Protein AF-A0A8J6N2G5-F1 (afdb_monomer)

Sequence (175 aa):
MKLPKVIIIAQNQPLDNDAHFRRKLADAEDRAERQSARFPDLDLLAIQKQVHRNIRDSLLFLDGRYMDLLDLMNFIKGGRQFPEITPDNVAEHYSLANTVTLNGIYLYQYLLEHGYDPIIVQNYATGNLPDLLGEEPLAVCISSNFIFMNDIREMAGQIKQHAPHVPVIAGGMLV

Secondary structure (DSSP, 8-state):
-PPPEEEEEEE---S-HHHHHHHHHHHHHHHHHHHHTT-TTS-HHHHHHHHHHHHHHHS-EETTEE--HHHHHHHHHTTS------TTTGGGS--GGG---HHHHHHHHHHHHTT-EEEEEEEGGG--HHHHHHT--SEEEEE-TT--HHHHHHHHHHHHHH-TTS-EEEES---

Organism: NCBI:txid2841693

Structure (mmCIF, N/CA/C/O backbone):
data_AF-A0A8J6N2G5-F1
#
_entry.id   AF-A0A8J6N2G5-F1
#
loop_
_atom_site.group_PDB
_atom_site.id
_atom_site.type_symbol
_atom_site.label_atom_id
_atom_site.label_alt_id
_atom_site.label_comp_id
_atom_site.label_asym_id
_atom_site.label_entity_id
_atom_site.label_seq_id
_atom_site.pdbx_PDB_ins_code
_atom_site.Cartn_x
_atom_site.Cartn_y
_atom_site.Cartn_z
_atom_site.occupancy
_atom_site.B_iso_or_equiv
_atom_site.auth_seq_id
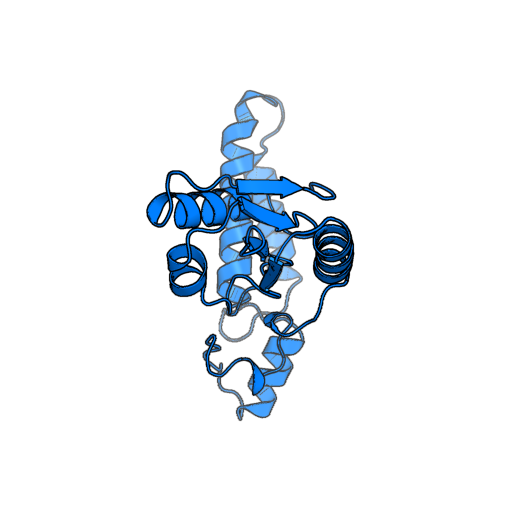_atom_site.auth_comp_id
_atom_site.auth_asym_id
_atom_site.auth_atom_id
_atom_site.pdbx_PDB_model_num
ATOM 1 N N . MET A 1 1 ? -18.624 0.988 29.772 1.00 64.88 1 MET A N 1
ATOM 2 C CA . MET A 1 1 ? -17.485 1.776 29.249 1.00 64.88 1 MET A CA 1
ATOM 3 C C . MET A 1 1 ? -17.325 1.442 27.776 1.00 64.88 1 MET A C 1
ATOM 5 O O . MET A 1 1 ? -17.500 0.278 27.441 1.00 64.88 1 MET A O 1
ATOM 9 N N . LYS A 1 2 ? -17.056 2.428 26.911 1.00 83.94 2 LYS A N 1
ATOM 10 C CA . LYS A 1 2 ? -16.724 2.174 25.499 1.00 83.94 2 LYS A CA 1
ATOM 11 C C . LYS A 1 2 ? -15.300 1.611 25.455 1.00 83.94 2 LYS A C 1
ATOM 13 O O . LYS A 1 2 ? -14.429 2.160 26.129 1.00 83.94 2 LYS A O 1
ATOM 18 N N . LEU A 1 3 ? -15.091 0.498 24.755 1.00 91.69 3 LEU A N 1
ATOM 19 C CA . LEU A 1 3 ? -13.753 -0.074 24.599 1.00 91.69 3 LEU A CA 1
ATOM 20 C C . LEU A 1 3 ? -12.901 0.859 23.713 1.00 91.69 3 LEU A C 1
ATOM 22 O O . LEU A 1 3 ? -13.454 1.520 22.828 1.00 91.69 3 LEU A O 1
ATOM 26 N N . PRO A 1 4 ? -11.583 0.966 23.954 1.00 95.50 4 PRO A N 1
ATOM 27 C CA . PRO A 1 4 ? -10.714 1.814 23.153 1.00 95.50 4 PRO A CA 1
ATOM 28 C C . PRO A 1 4 ? -10.591 1.270 21.730 1.00 95.50 4 PRO A C 1
ATOM 30 O O . PRO A 1 4 ? -10.215 0.114 21.523 1.00 95.50 4 PRO A O 1
ATOM 33 N N . LYS A 1 5 ? -10.894 2.124 20.753 1.00 97.31 5 LYS A N 1
ATOM 34 C CA . LYS A 1 5 ? -10.892 1.769 19.336 1.00 97.31 5 LYS A CA 1
ATOM 35 C C . LYS A 1 5 ? -9.476 1.714 18.774 1.00 97.31 5 LYS A C 1
ATOM 37 O O . LYS A 1 5 ? -8.683 2.613 19.040 1.00 97.31 5 LYS A O 1
ATOM 42 N N . VAL A 1 6 ? -9.164 0.700 17.973 1.00 97.44 6 VAL A N 1
ATOM 43 C CA . VAL A 1 6 ? -7.861 0.574 17.297 1.00 97.44 6 VAL A CA 1
ATOM 44 C C . VAL A 1 6 ? -8.087 0.286 15.821 1.00 97.44 6 VAL A C 1
ATOM 46 O O . VAL A 1 6 ? -8.728 -0.701 15.475 1.00 97.44 6 VAL A O 1
ATOM 49 N N . ILE A 1 7 ? -7.556 1.126 14.935 1.00 97.31 7 ILE A N 1
ATOM 50 C CA . ILE A 1 7 ? -7.647 0.889 13.489 1.00 97.31 7 ILE A CA 1
ATOM 51 C C . ILE A 1 7 ? -6.463 0.029 13.064 1.00 97.31 7 ILE A C 1
ATOM 53 O O . ILE A 1 7 ? -5.327 0.321 13.419 1.00 97.31 7 ILE A O 1
ATOM 57 N N . ILE A 1 8 ? -6.712 -1.005 12.271 1.00 95.62 8 ILE A N 1
ATOM 58 C CA . ILE A 1 8 ? -5.693 -1.874 11.689 1.00 95.62 8 ILE A CA 1
ATOM 59 C C . ILE A 1 8 ? -5.750 -1.714 10.172 1.00 95.62 8 ILE A C 1
ATOM 61 O O . ILE A 1 8 ? -6.743 -2.083 9.558 1.00 95.62 8 ILE A O 1
ATOM 65 N N . ILE A 1 9 ? -4.685 -1.205 9.560 1.00 94.62 9 ILE A N 1
ATOM 66 C CA . ILE A 1 9 ? -4.493 -1.200 8.108 1.00 94.62 9 ILE A CA 1
ATOM 67 C C . ILE A 1 9 ? -3.717 -2.465 7.745 1.00 94.62 9 ILE A C 1
ATOM 69 O O . ILE A 1 9 ? -2.555 -2.621 8.133 1.00 94.62 9 ILE A O 1
ATOM 73 N N . ALA A 1 10 ? -4.368 -3.387 7.040 1.00 92.50 10 ALA A N 1
ATOM 74 C CA . ALA A 1 10 ? -3.826 -4.724 6.814 1.00 92.50 10 ALA A CA 1
ATOM 75 C C . ALA A 1 10 ? -2.926 -4.825 5.568 1.00 92.50 10 ALA A C 1
ATOM 77 O O . ALA A 1 10 ? -1.974 -5.609 5.578 1.00 92.50 10 ALA A O 1
ATOM 78 N N . GLN A 1 11 ? -3.196 -4.028 4.529 1.00 91.19 11 GLN A N 1
ATOM 79 C CA . GLN A 1 11 ? -2.379 -3.909 3.315 1.00 91.19 11 GLN A CA 1
ATOM 80 C C . GLN A 1 11 ? -2.605 -2.566 2.592 1.00 91.19 11 GLN A C 1
ATOM 82 O O . GLN A 1 11 ? -3.480 -1.778 2.958 1.00 91.19 11 GLN A O 1
ATOM 87 N N . ASN A 1 12 ? -1.797 -2.318 1.555 1.00 90.88 12 ASN A N 1
ATOM 88 C CA . ASN A 1 12 ? -1.903 -1.171 0.650 1.00 90.88 12 ASN A CA 1
ATOM 89 C C . ASN A 1 12 ? -1.642 -1.599 -0.810 1.00 90.88 12 ASN A C 1
ATOM 91 O O . ASN A 1 12 ? -0.582 -1.331 -1.376 1.00 90.88 12 ASN A O 1
ATOM 95 N N . GLN A 1 13 ? -2.587 -2.331 -1.399 1.00 91.88 13 GLN A N 1
ATOM 96 C CA . GLN A 1 13 ? -2.590 -2.650 -2.825 1.00 91.88 13 GLN A CA 1
ATOM 97 C C . GLN A 1 13 ? -3.131 -1.460 -3.629 1.00 91.88 13 GLN A C 1
ATOM 99 O O . GLN A 1 13 ? -4.147 -0.873 -3.233 1.00 91.88 13 GLN A O 1
ATOM 104 N N . PRO A 1 14 ? -2.487 -1.109 -4.754 1.00 92.19 14 PRO A N 1
ATOM 105 C CA . PRO A 1 14 ? -2.904 0.018 -5.575 1.00 92.19 14 PRO A CA 1
ATOM 106 C C . PRO A 1 14 ? -4.206 -0.284 -6.327 1.00 92.19 14 PRO A C 1
ATOM 108 O O . PRO A 1 14 ? -4.541 -1.436 -6.598 1.00 92.19 14 PRO A O 1
ATOM 111 N N . LEU A 1 15 ? -4.911 0.778 -6.715 1.00 94.25 15 LEU A N 1
ATOM 112 C CA . LEU A 1 15 ? -6.009 0.704 -7.686 1.00 94.25 15 LEU A CA 1
ATOM 113 C C . LEU A 1 15 ? -5.523 0.950 -9.124 1.00 94.25 15 LEU A C 1
ATOM 115 O O . LEU A 1 15 ? -6.171 0.524 -10.072 1.00 94.25 15 LEU A O 1
ATOM 119 N N . ASP A 1 16 ? -4.354 1.582 -9.279 1.00 94.81 16 ASP A N 1
ATOM 120 C CA . ASP A 1 16 ? -3.660 1.745 -10.557 1.00 94.81 16 ASP A CA 1
ATOM 121 C C . ASP A 1 16 ? -2.250 1.145 -10.483 1.00 94.81 16 ASP A C 1
ATOM 123 O O . ASP A 1 16 ? -1.313 1.730 -9.924 1.00 94.81 16 ASP A O 1
ATOM 127 N N . ASN A 1 17 ? -2.111 -0.050 -11.053 1.00 93.62 17 ASN A N 1
ATOM 128 C CA . ASN A 1 17 ? -0.867 -0.806 -11.072 1.00 93.62 17 ASN A CA 1
ATOM 129 C C . ASN A 1 17 ? 0.243 -0.134 -11.893 1.00 93.62 17 ASN A C 1
ATOM 131 O O . ASN A 1 17 ? 1.407 -0.207 -11.495 1.00 93.62 17 ASN A O 1
ATOM 135 N N . ASP A 1 18 ? -0.077 0.540 -13.005 1.00 95.00 18 ASP A N 1
ATOM 136 C CA . ASP A 1 18 ? 0.929 1.226 -13.833 1.00 95.00 18 ASP A CA 1
ATOM 137 C C . ASP A 1 18 ? 1.500 2.436 -13.093 1.00 95.00 18 ASP A C 1
ATOM 139 O O . ASP A 1 18 ? 2.723 2.588 -12.996 1.00 95.00 18 ASP A O 1
ATOM 143 N N . ALA A 1 19 ? 0.628 3.251 -12.494 1.00 94.12 19 ALA A N 1
ATOM 144 C CA . ALA A 1 19 ? 1.054 4.386 -11.685 1.00 94.12 19 ALA A CA 1
ATOM 145 C C . ALA A 1 19 ? 1.912 3.932 -10.491 1.00 94.12 19 ALA A C 1
ATOM 147 O O . ALA A 1 19 ? 2.971 4.514 -10.226 1.00 94.12 19 ALA A O 1
ATOM 148 N N . HIS A 1 20 ? 1.499 2.861 -9.804 1.00 92.31 20 HIS A N 1
ATOM 149 C CA . HIS A 1 20 ? 2.262 2.282 -8.694 1.00 92.31 20 HIS A CA 1
ATOM 150 C C . HIS A 1 20 ? 3.625 1.753 -9.136 1.00 92.31 20 HIS A C 1
ATOM 152 O O . HIS A 1 20 ? 4.646 2.031 -8.505 1.00 92.31 20 HIS A O 1
ATOM 158 N N . PHE A 1 21 ? 3.668 1.026 -10.253 1.00 93.31 21 PHE A N 1
ATOM 159 C CA . PHE A 1 21 ? 4.904 0.511 -10.829 1.00 93.31 21 PHE A CA 1
ATOM 160 C C . PHE A 1 21 ? 5.884 1.643 -11.162 1.00 93.31 21 PHE A C 1
ATOM 162 O O . PHE A 1 21 ? 7.046 1.595 -10.754 1.00 93.31 21 PHE A O 1
ATOM 169 N N . ARG A 1 22 ? 5.422 2.703 -11.838 1.00 93.81 22 ARG A N 1
ATOM 170 C CA . ARG A 1 22 ? 6.263 3.867 -12.171 1.00 93.81 22 ARG A CA 1
ATOM 171 C C . ARG A 1 22 ? 6.805 4.560 -10.930 1.00 93.81 22 ARG A C 1
ATOM 173 O O . ARG A 1 22 ? 7.988 4.896 -10.909 1.00 93.81 22 ARG A O 1
ATOM 180 N N . ARG A 1 23 ? 5.967 4.735 -9.903 1.00 91.75 23 ARG A N 1
ATOM 181 C CA . ARG A 1 23 ? 6.379 5.311 -8.618 1.00 91.75 23 ARG A CA 1
ATOM 182 C C . ARG A 1 23 ? 7.478 4.475 -7.968 1.00 91.75 23 ARG A C 1
ATOM 184 O O . ARG A 1 23 ? 8.496 5.027 -7.575 1.00 91.75 23 ARG A O 1
ATOM 191 N N . LYS A 1 24 ? 7.335 3.145 -7.939 1.00 90.06 24 LYS A N 1
ATOM 192 C CA . LYS A 1 24 ? 8.363 2.243 -7.389 1.00 90.06 24 LYS A CA 1
ATOM 193 C C . LYS A 1 24 ? 9.704 2.345 -8.104 1.00 90.06 24 LYS A C 1
ATOM 195 O O . LYS A 1 24 ? 10.738 2.298 -7.442 1.00 90.06 24 LYS A O 1
ATOM 200 N N . LEU A 1 25 ? 9.699 2.479 -9.432 1.00 92.50 25 LEU A N 1
ATOM 201 C CA . LEU A 1 25 ? 10.938 2.719 -10.170 1.00 92.50 25 LEU A CA 1
ATOM 202 C C . LEU A 1 25 ? 11.550 4.066 -9.752 1.00 92.50 25 LEU A C 1
ATOM 204 O O . LEU A 1 25 ? 12.712 4.105 -9.363 1.00 92.50 25 LEU A O 1
ATOM 208 N N . ALA A 1 26 ? 10.775 5.153 -9.742 1.00 91.94 26 ALA A N 1
ATOM 209 C CA . ALA A 1 26 ? 11.280 6.466 -9.325 1.00 91.94 26 ALA A CA 1
ATOM 210 C C . ALA A 1 26 ? 11.881 6.438 -7.902 1.00 91.94 26 ALA A C 1
ATOM 212 O O . ALA A 1 26 ? 13.025 6.838 -7.703 1.00 91.94 26 ALA A O 1
ATOM 213 N N . ASP A 1 27 ? 11.174 5.840 -6.942 1.00 90.12 27 ASP A N 1
ATOM 214 C CA . ASP A 1 27 ? 11.626 5.688 -5.556 1.00 90.12 27 ASP A CA 1
ATOM 215 C C . ASP A 1 27 ? 12.948 4.912 -5.425 1.00 90.12 27 ASP A C 1
ATOM 217 O O . ASP A 1 27 ? 13.753 5.176 -4.520 1.00 90.12 27 ASP A O 1
ATOM 221 N N . ALA A 1 28 ? 13.166 3.916 -6.288 1.00 90.88 28 ALA A N 1
ATOM 222 C CA . ALA A 1 28 ? 14.399 3.141 -6.315 1.00 90.88 28 ALA A CA 1
ATOM 223 C C . ALA A 1 28 ? 15.571 3.958 -6.884 1.00 90.88 28 ALA A C 1
ATOM 225 O O . ALA A 1 28 ? 16.676 3.878 -6.344 1.00 90.88 28 ALA A O 1
ATOM 226 N N . GLU A 1 29 ? 15.331 4.780 -7.909 1.00 92.44 29 GLU A N 1
ATOM 227 C CA . GLU A 1 29 ? 16.314 5.739 -8.438 1.00 92.44 29 GLU A CA 1
ATOM 228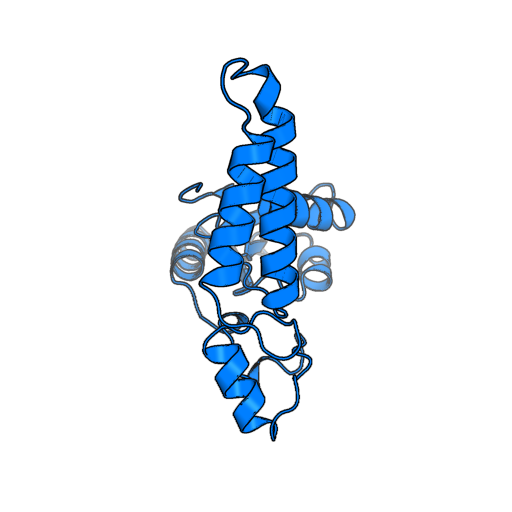 C C . GLU A 1 29 ? 16.706 6.782 -7.377 1.00 92.44 29 GLU A C 1
ATOM 230 O O . GLU A 1 29 ? 17.894 6.928 -7.080 1.00 92.44 29 GLU A O 1
ATOM 235 N N . ASP A 1 30 ? 15.732 7.399 -6.704 1.00 91.44 30 ASP A N 1
ATOM 236 C CA . ASP A 1 30 ? 15.969 8.367 -5.621 1.00 91.44 30 ASP A CA 1
ATOM 237 C C . ASP A 1 30 ? 16.739 7.749 -4.444 1.00 91.44 30 ASP A C 1
ATOM 239 O O . ASP A 1 30 ? 17.510 8.402 -3.729 1.00 91.44 30 ASP A O 1
ATOM 243 N N . ARG A 1 31 ? 16.506 6.461 -4.168 1.00 89.69 31 ARG A N 1
ATOM 244 C CA . ARG A 1 31 ? 17.257 5.724 -3.146 1.00 89.69 31 ARG A CA 1
ATOM 245 C C . ARG A 1 31 ? 18.695 5.474 -3.589 1.00 89.69 31 ARG A C 1
ATOM 247 O O . ARG A 1 31 ? 19.595 5.659 -2.769 1.00 89.69 31 ARG A O 1
ATOM 254 N N . ALA A 1 32 ? 18.907 5.070 -4.840 1.00 92.56 32 ALA A N 1
ATOM 255 C CA . ALA A 1 32 ? 20.237 4.846 -5.394 1.00 92.56 32 ALA A CA 1
ATOM 256 C C . ALA A 1 32 ? 21.073 6.135 -5.357 1.00 92.56 32 ALA A C 1
ATOM 258 O O . ALA A 1 32 ? 22.213 6.111 -4.891 1.00 92.56 32 ALA A O 1
ATOM 259 N N . GLU A 1 33 ? 20.488 7.276 -5.730 1.00 93.19 33 GLU A N 1
ATOM 260 C CA . GLU A 1 33 ? 21.155 8.581 -5.663 1.00 93.19 33 GLU A CA 1
ATOM 261 C C . GLU A 1 33 ? 21.557 8.937 -4.223 1.00 93.19 33 GLU A C 1
ATOM 263 O O . GLU A 1 33 ? 22.733 9.176 -3.942 1.00 93.19 33 GLU A O 1
ATOM 268 N N . ARG A 1 34 ? 20.620 8.855 -3.265 1.00 91.44 34 ARG A N 1
ATOM 269 C CA . ARG A 1 34 ? 20.902 9.136 -1.842 1.00 91.44 34 ARG A CA 1
ATOM 270 C C . ARG A 1 34 ? 21.983 8.237 -1.241 1.00 91.44 34 ARG A C 1
ATOM 272 O O . ARG A 1 34 ? 22.670 8.649 -0.307 1.00 91.44 34 ARG A O 1
ATOM 279 N N . GLN A 1 35 ? 22.107 7.002 -1.721 1.00 92.81 35 GLN A N 1
ATOM 280 C CA . GLN A 1 35 ? 23.082 6.037 -1.212 1.00 92.81 35 GLN A CA 1
ATOM 281 C C . GLN A 1 35 ? 24.414 6.059 -1.963 1.00 92.81 35 GLN A C 1
ATOM 283 O O .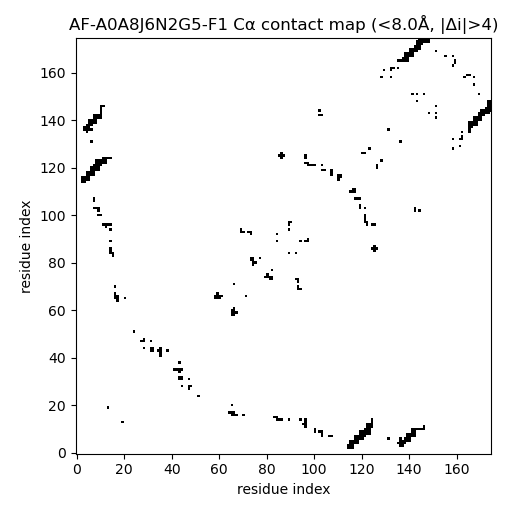 GLN A 1 35 ? 25.380 5.505 -1.444 1.00 92.81 35 GLN A O 1
ATOM 288 N N . SER A 1 36 ? 24.504 6.727 -3.116 1.00 92.12 36 SER A N 1
ATOM 289 C CA . SER A 1 36 ? 25.702 6.722 -3.971 1.00 92.12 36 SER A CA 1
ATOM 290 C C . SER A 1 36 ? 26.961 7.166 -3.217 1.00 92.12 36 SER A C 1
ATOM 292 O O . SER A 1 36 ? 28.008 6.540 -3.336 1.00 92.12 36 SER A O 1
ATOM 294 N N . ALA A 1 37 ? 26.846 8.154 -2.323 1.00 92.44 37 ALA A N 1
ATOM 295 C CA . ALA A 1 37 ? 27.967 8.627 -1.503 1.00 92.44 37 ALA A CA 1
ATOM 296 C C . ALA A 1 37 ? 28.562 7.562 -0.556 1.00 92.44 37 ALA A C 1
ATOM 298 O O . ALA A 1 37 ? 29.699 7.702 -0.111 1.00 92.44 37 ALA A O 1
ATOM 299 N N . ARG A 1 38 ? 27.810 6.504 -0.222 1.00 94.38 38 ARG A N 1
ATOM 300 C CA . ARG A 1 38 ? 28.284 5.397 0.628 1.00 94.38 38 ARG A CA 1
ATOM 301 C C . ARG A 1 38 ? 29.083 4.348 -0.147 1.00 94.38 38 ARG A C 1
ATOM 303 O O . ARG A 1 38 ? 29.770 3.550 0.482 1.00 94.38 38 ARG A O 1
ATOM 310 N N . PHE A 1 39 ? 28.982 4.339 -1.475 1.00 94.25 39 PHE A N 1
ATOM 311 C CA . PHE A 1 39 ? 29.571 3.327 -2.350 1.00 94.25 39 PHE A CA 1
ATOM 312 C C . PHE A 1 39 ? 30.289 4.006 -3.524 1.00 94.25 39 PHE A C 1
ATOM 314 O O . PHE A 1 39 ? 29.836 3.899 -4.660 1.00 94.25 39 PHE A O 1
ATOM 321 N N . PRO A 1 40 ? 31.396 4.727 -3.268 1.00 90.75 40 PRO A N 1
ATOM 322 C CA . PRO A 1 40 ? 32.040 5.578 -4.271 1.00 90.75 40 PRO A CA 1
ATOM 323 C C . PRO A 1 40 ? 32.565 4.810 -5.494 1.00 90.75 40 PRO A C 1
ATOM 325 O O . PRO A 1 40 ? 32.670 5.387 -6.571 1.00 90.75 40 PRO A O 1
ATOM 328 N N . ASP A 1 41 ? 32.853 3.516 -5.341 1.00 95.94 41 ASP A N 1
ATOM 329 C CA . ASP A 1 41 ? 33.353 2.653 -6.419 1.00 95.94 41 ASP A CA 1
ATOM 330 C C . ASP A 1 41 ? 32.233 2.033 -7.279 1.00 95.94 41 ASP A C 1
ATOM 332 O O . ASP A 1 41 ? 32.512 1.293 -8.223 1.00 95.94 41 ASP A O 1
ATOM 336 N N . LEU A 1 42 ? 30.959 2.300 -6.962 1.00 94.56 42 LEU A N 1
ATOM 337 C CA . LEU A 1 42 ? 29.800 1.793 -7.695 1.00 94.56 42 LEU A CA 1
ATOM 338 C C . LEU A 1 42 ? 28.935 2.949 -8.198 1.00 94.56 42 LEU A C 1
ATOM 340 O O . LEU A 1 42 ? 28.419 3.744 -7.415 1.00 94.56 42 LEU A O 1
ATOM 344 N N . ASP A 1 43 ? 28.672 2.981 -9.504 1.00 95.25 43 ASP A N 1
ATOM 345 C CA . ASP A 1 43 ? 27.662 3.878 -10.072 1.00 95.25 43 ASP A CA 1
ATOM 346 C C . ASP A 1 43 ? 26.259 3.300 -9.835 1.00 95.25 43 ASP A C 1
ATOM 348 O O . ASP A 1 43 ? 25.634 2.700 -10.716 1.00 95.25 43 ASP A O 1
ATOM 352 N N . LEU A 1 44 ? 25.778 3.430 -8.596 1.00 95.06 44 LEU A N 1
ATOM 353 C CA . LEU A 1 44 ? 24.480 2.897 -8.185 1.00 95.06 44 LEU A CA 1
ATOM 354 C C . LEU A 1 44 ? 23.333 3.455 -9.030 1.00 95.06 44 LEU A C 1
ATOM 356 O O . LEU A 1 44 ? 22.393 2.721 -9.333 1.00 95.06 44 LEU A O 1
ATOM 360 N N . LEU A 1 45 ? 23.409 4.723 -9.439 1.00 94.06 45 LEU A N 1
ATOM 361 C CA . LEU A 1 45 ? 22.371 5.341 -10.255 1.00 94.06 45 LEU A CA 1
ATOM 362 C C . LEU A 1 45 ? 22.339 4.741 -11.666 1.00 94.06 45 LEU A C 1
ATOM 364 O O . LEU A 1 45 ? 21.262 4.403 -12.161 1.00 94.06 45 LEU A O 1
ATOM 368 N N . ALA A 1 46 ? 23.492 4.568 -12.319 1.00 95.75 46 ALA A N 1
ATOM 369 C CA . ALA A 1 46 ? 23.545 3.922 -13.629 1.00 95.75 46 ALA A CA 1
ATOM 370 C C . ALA A 1 46 ? 23.112 2.452 -13.563 1.00 95.75 46 ALA A C 1
ATOM 372 O O . ALA A 1 46 ? 22.360 2.002 -14.433 1.00 95.75 46 ALA A O 1
ATOM 373 N N . ILE A 1 47 ? 23.527 1.726 -12.518 1.00 96.44 47 ILE A N 1
ATOM 374 C CA . ILE A 1 47 ? 23.094 0.345 -12.268 1.00 96.44 47 ILE A CA 1
ATOM 375 C C . ILE A 1 47 ? 21.569 0.297 -12.124 1.00 96.44 47 ILE A C 1
ATOM 377 O O . ILE A 1 47 ? 20.918 -0.477 -12.827 1.00 96.44 47 ILE A O 1
ATOM 381 N N . GLN A 1 48 ? 20.979 1.157 -11.289 1.00 96.50 48 GLN A N 1
ATOM 382 C CA . GLN A 1 48 ? 19.531 1.196 -11.078 1.00 96.50 48 GLN A CA 1
ATOM 383 C C . GLN A 1 48 ? 18.773 1.526 -12.372 1.00 96.50 48 GLN A C 1
ATOM 385 O O . GLN A 1 48 ? 17.800 0.851 -12.710 1.00 96.50 48 GLN A O 1
ATOM 390 N N . LYS A 1 49 ? 19.259 2.493 -13.160 1.00 95.75 49 LYS A N 1
ATOM 391 C CA . LYS A 1 49 ? 18.689 2.820 -14.478 1.00 95.75 49 LYS A CA 1
ATOM 392 C C . LYS A 1 49 ? 18.760 1.643 -15.450 1.00 95.75 49 LYS A C 1
ATOM 394 O O . LYS A 1 49 ? 17.827 1.437 -16.226 1.00 95.75 49 LYS A O 1
ATOM 399 N N . GLN A 1 50 ? 19.838 0.857 -15.424 1.00 97.00 50 GLN A N 1
ATOM 400 C CA . GLN A 1 50 ? 19.936 -0.350 -16.245 1.00 97.00 50 GLN A CA 1
ATOM 401 C C . GLN A 1 50 ? 18.962 -1.437 -15.777 1.00 97.00 50 GLN A C 1
ATOM 403 O O . GLN A 1 50 ? 18.313 -2.063 -16.612 1.00 97.00 50 GLN A O 1
ATOM 408 N N . VAL A 1 51 ? 18.807 -1.626 -14.464 1.00 95.88 51 VAL A N 1
ATOM 409 C CA . VAL A 1 51 ? 17.801 -2.536 -13.898 1.00 95.88 51 VAL A CA 1
ATOM 410 C C . VAL A 1 51 ? 16.398 -2.126 -14.350 1.00 95.88 51 VAL A C 1
ATOM 412 O O . VAL A 1 51 ? 15.645 -2.974 -14.817 1.00 95.88 51 VAL A O 1
ATOM 415 N N . HIS A 1 52 ? 16.057 -0.835 -14.309 1.00 94.75 52 HIS A N 1
ATOM 416 C CA . HIS A 1 52 ? 14.757 -0.342 -14.776 1.00 94.75 52 HIS A CA 1
ATOM 417 C C . HIS A 1 52 ? 14.502 -0.614 -16.254 1.00 94.75 52 HIS A C 1
ATOM 419 O O . HIS A 1 52 ? 13.394 -1.015 -16.606 1.00 94.75 52 HIS A O 1
ATOM 425 N N . ARG A 1 53 ? 15.512 -0.420 -17.113 1.00 95.06 53 ARG A N 1
ATOM 426 C CA . ARG A 1 53 ? 15.416 -0.779 -18.535 1.00 95.06 53 ARG A CA 1
ATOM 427 C C . ARG A 1 53 ? 15.114 -2.267 -18.699 1.00 95.06 53 ARG A C 1
ATOM 429 O O . ARG A 1 53 ? 14.099 -2.607 -19.288 1.00 95.06 53 ARG A O 1
ATOM 436 N N . ASN A 1 54 ? 15.907 -3.130 -18.066 1.00 95.81 54 ASN A N 1
ATOM 437 C CA . ASN A 1 54 ? 15.729 -4.580 -18.163 1.00 95.81 54 ASN A CA 1
ATOM 438 C C . ASN A 1 54 ? 14.358 -5.044 -17.641 1.00 95.81 54 ASN A C 1
ATOM 440 O O . ASN A 1 54 ? 13.739 -5.925 -18.235 1.00 95.81 54 ASN A O 1
ATOM 444 N N . ILE A 1 55 ? 13.872 -4.458 -16.539 1.00 93.50 55 ILE A N 1
ATOM 445 C CA . ILE A 1 55 ? 12.532 -4.739 -16.008 1.00 93.50 55 ILE A CA 1
ATOM 446 C C . ILE A 1 55 ? 11.473 -4.340 -17.037 1.00 93.50 55 ILE A C 1
ATOM 448 O O . ILE A 1 55 ? 10.596 -5.142 -17.336 1.00 93.50 55 ILE A O 1
ATOM 452 N N . ARG A 1 56 ? 11.552 -3.130 -17.607 1.00 92.19 56 ARG A N 1
ATOM 453 C CA . ARG A 1 56 ? 10.582 -2.672 -18.615 1.00 92.19 56 ARG A CA 1
ATOM 454 C C . ARG A 1 56 ? 10.565 -3.567 -19.850 1.00 92.19 56 ARG A C 1
ATOM 456 O O . ARG A 1 56 ? 9.485 -3.884 -20.329 1.00 92.19 56 ARG A O 1
ATOM 463 N N . ASP A 1 57 ? 11.731 -4.018 -20.297 1.00 93.19 57 ASP A N 1
ATOM 464 C CA . ASP A 1 57 ? 11.860 -4.903 -21.459 1.00 93.19 57 ASP A CA 1
ATOM 465 C C . ASP A 1 57 ? 11.314 -6.320 -21.194 1.00 93.19 57 ASP A C 1
ATOM 467 O O . ASP A 1 57 ? 10.982 -7.043 -22.130 1.00 93.19 57 ASP A O 1
ATOM 471 N N . SER A 1 58 ? 11.215 -6.724 -19.923 1.00 93.06 58 SER A N 1
ATOM 472 C CA . SER A 1 58 ? 10.739 -8.056 -19.518 1.00 93.06 58 SER A CA 1
ATOM 473 C C . SER A 1 58 ? 9.247 -8.100 -19.176 1.00 93.06 58 SER A C 1
ATOM 475 O O . SER A 1 58 ? 8.675 -9.185 -19.068 1.00 93.06 58 SER A O 1
ATOM 477 N N . LEU A 1 59 ? 8.620 -6.944 -18.948 1.00 94.81 59 LEU A N 1
ATOM 478 C CA . LEU A 1 59 ? 7.223 -6.837 -18.534 1.00 94.81 59 LEU A CA 1
ATOM 479 C C . LEU A 1 59 ? 6.306 -6.535 -19.721 1.00 94.81 59 LEU A C 1
ATOM 481 O O . LEU A 1 59 ? 6.725 -6.022 -20.757 1.00 94.81 59 LEU A O 1
ATOM 485 N N . LEU A 1 60 ? 5.021 -6.842 -19.556 1.00 94.94 60 LEU A N 1
ATOM 486 C CA . LEU A 1 60 ? 4.016 -6.540 -20.563 1.00 94.94 60 LEU A CA 1
ATOM 487 C C . LEU A 1 60 ? 3.645 -5.054 -20.509 1.00 94.94 60 LEU A C 1
ATOM 489 O O . LEU A 1 60 ? 3.177 -4.556 -19.485 1.00 94.94 60 LEU A O 1
ATOM 493 N N . PHE A 1 61 ? 3.799 -4.379 -21.647 1.00 95.19 61 PHE A N 1
ATOM 494 C CA . PHE A 1 61 ? 3.262 -3.044 -21.877 1.00 95.19 61 PHE A CA 1
ATOM 495 C C . PHE A 1 61 ? 2.288 -3.068 -23.051 1.00 95.19 61 PHE A C 1
ATOM 497 O O . PHE A 1 61 ? 2.603 -3.607 -24.113 1.00 95.19 61 PHE A O 1
ATOM 504 N N . LEU A 1 62 ? 1.125 -2.449 -22.872 1.00 94.38 62 LEU A N 1
ATOM 505 C CA . LEU A 1 62 ? 0.137 -2.227 -23.923 1.00 94.38 62 LEU A CA 1
ATOM 506 C C . LEU A 1 62 ? -0.140 -0.727 -24.014 1.00 94.38 62 LEU A C 1
ATOM 508 O O . LEU A 1 62 ? -0.441 -0.098 -23.004 1.00 94.38 62 LEU A O 1
ATOM 512 N N . ASP A 1 63 ? 0.033 -0.143 -25.201 1.00 91.62 63 ASP A N 1
ATOM 513 C CA . ASP A 1 63 ? -0.098 1.305 -25.439 1.00 91.62 63 ASP A CA 1
ATOM 514 C C . ASP A 1 63 ? 0.698 2.170 -24.440 1.00 91.62 63 ASP A C 1
ATOM 516 O O . ASP A 1 63 ? 0.276 3.239 -24.006 1.00 91.62 63 ASP A O 1
ATOM 520 N N . GLY A 1 64 ? 1.884 1.684 -24.054 1.00 91.50 64 GLY A N 1
ATOM 521 C CA . GLY A 1 64 ? 2.779 2.362 -23.116 1.00 91.50 64 GLY A CA 1
ATOM 522 C C . GLY A 1 64 ? 2.405 2.216 -21.639 1.00 91.50 64 GLY A C 1
ATOM 523 O O . GLY A 1 64 ? 3.138 2.748 -20.802 1.00 91.50 64 GLY A O 1
ATOM 524 N N . ARG A 1 65 ? 1.335 1.482 -21.308 1.00 94.25 65 ARG A N 1
ATOM 525 C CA . ARG A 1 65 ? 0.898 1.172 -19.941 1.00 94.25 65 ARG A CA 1
ATOM 526 C C . ARG A 1 65 ? 1.371 -0.218 -19.520 1.00 94.25 65 ARG A C 1
ATOM 528 O O . ARG A 1 65 ? 1.191 -1.175 -20.269 1.00 94.25 65 ARG A O 1
ATOM 535 N N . TYR A 1 66 ? 1.975 -0.323 -18.342 1.00 95.38 66 TYR A N 1
ATOM 536 C CA . TYR A 1 66 ? 2.282 -1.600 -17.704 1.00 95.38 66 TYR A CA 1
ATOM 537 C C . TYR A 1 66 ? 0.983 -2.356 -17.411 1.00 95.38 66 TYR A C 1
ATOM 539 O O . TYR A 1 66 ? 0.034 -1.769 -16.894 1.00 95.38 66 TYR A O 1
ATOM 547 N N . MET A 1 67 ? 0.962 -3.647 -17.738 1.00 94.50 67 MET A N 1
ATOM 548 C CA . MET A 1 67 ? -0.188 -4.518 -17.522 1.00 94.50 67 MET A CA 1
ATOM 549 C C . MET A 1 67 ? 0.249 -5.763 -16.762 1.00 94.50 67 MET A C 1
ATOM 551 O O . MET A 1 67 ? 1.031 -6.567 -17.280 1.00 94.50 67 MET A O 1
ATOM 555 N N . ASP A 1 68 ? -0.289 -5.958 -15.561 1.00 93.69 68 ASP A N 1
ATOM 556 C CA . ASP A 1 68 ? -0.253 -7.274 -14.937 1.00 93.69 68 ASP A CA 1
ATOM 557 C C . ASP A 1 68 ? -1.356 -8.193 -15.507 1.00 93.69 68 ASP A C 1
ATOM 559 O O . ASP A 1 68 ? -2.107 -7.842 -16.426 1.00 93.69 68 ASP A O 1
ATOM 563 N N . LEU A 1 69 ? -1.437 -9.421 -14.991 1.00 95.12 69 LEU A N 1
ATOM 564 C CA . LEU A 1 69 ? -2.449 -10.381 -15.427 1.00 95.12 69 LEU A CA 1
ATOM 565 C C . LEU A 1 69 ? -3.883 -9.888 -15.164 1.00 95.12 69 LEU A C 1
ATOM 567 O O . LEU A 1 69 ? -4.754 -10.081 -16.012 1.00 95.12 69 LEU A O 1
ATOM 571 N N . LEU A 1 70 ? -4.142 -9.277 -14.007 1.00 95.81 70 LEU A N 1
ATOM 572 C CA . LEU A 1 70 ? -5.473 -8.799 -13.632 1.00 95.81 70 LEU A CA 1
ATOM 573 C C . LEU A 1 70 ? -5.864 -7.583 -14.473 1.00 95.81 70 LEU A C 1
ATOM 575 O O . LEU A 1 70 ? -6.997 -7.522 -14.953 1.00 95.81 70 LEU A O 1
ATOM 579 N N . ASP A 1 71 ? -4.921 -6.677 -14.734 1.00 95.38 71 ASP A N 1
ATOM 580 C CA . ASP A 1 71 ? -5.102 -5.548 -15.646 1.00 95.38 71 ASP A CA 1
ATOM 581 C C . ASP A 1 71 ? -5.475 -6.045 -17.046 1.00 95.38 71 ASP A C 1
ATOM 583 O O . ASP A 1 71 ? -6.428 -5.555 -17.654 1.00 95.38 71 ASP A O 1
ATOM 587 N N . LEU A 1 72 ? -4.773 -7.067 -17.553 1.00 95.75 72 LEU A N 1
ATOM 588 C CA . LEU A 1 72 ? -5.058 -7.655 -18.862 1.00 95.75 72 LEU A CA 1
ATOM 589 C C . LEU A 1 72 ? -6.448 -8.306 -18.905 1.00 95.75 72 LEU A C 1
ATOM 591 O O . LEU A 1 72 ? -7.189 -8.135 -19.876 1.00 95.75 72 LEU A O 1
ATOM 595 N N . MET A 1 73 ? -6.830 -9.030 -17.852 1.00 96.56 73 MET A N 1
ATOM 596 C CA . MET A 1 73 ? -8.164 -9.625 -17.741 1.00 96.56 73 MET A CA 1
ATOM 597 C C . MET A 1 73 ? -9.259 -8.555 -17.702 1.00 96.56 73 MET A C 1
ATOM 599 O O . MET A 1 73 ? -10.272 -8.687 -18.392 1.00 96.56 73 MET A O 1
ATOM 603 N N . ASN A 1 74 ? -9.047 -7.481 -16.941 1.00 96.81 74 ASN A N 1
ATOM 604 C CA . ASN A 1 74 ? -9.952 -6.337 -16.872 1.00 96.81 74 ASN A CA 1
ATOM 605 C C . ASN A 1 74 ? -10.081 -5.630 -18.226 1.00 96.81 74 ASN A C 1
ATOM 607 O O . ASN A 1 74 ? -11.196 -5.341 -18.656 1.00 96.81 74 ASN A O 1
ATOM 611 N N . PHE A 1 75 ? -8.967 -5.419 -18.929 1.00 96.44 75 PHE A N 1
ATOM 612 C CA . PHE A 1 75 ? -8.940 -4.828 -20.264 1.00 96.44 75 PHE A CA 1
ATOM 613 C C . PHE A 1 75 ? -9.750 -5.651 -21.273 1.00 96.44 75 PHE A C 1
ATOM 615 O O . PHE A 1 75 ? -10.568 -5.104 -22.013 1.00 96.44 75 PHE A O 1
ATOM 622 N N . ILE A 1 76 ? -9.579 -6.978 -21.285 1.00 95.94 76 ILE A N 1
ATOM 623 C CA . ILE A 1 76 ? -10.343 -7.869 -22.171 1.00 95.94 76 ILE A CA 1
ATOM 624 C C . ILE A 1 76 ? -11.832 -7.855 -21.801 1.00 95.94 76 ILE A C 1
ATOM 626 O O . ILE A 1 76 ? -12.674 -7.704 -22.689 1.00 95.94 76 ILE A O 1
ATOM 630 N N . LYS A 1 77 ? -12.163 -7.964 -20.506 1.00 96.00 77 LYS A N 1
ATOM 631 C CA . LYS A 1 77 ? -13.545 -7.910 -19.997 1.00 96.00 77 LYS A CA 1
ATOM 632 C C . LYS A 1 77 ? -14.239 -6.596 -20.373 1.00 96.00 77 LYS A C 1
ATOM 634 O O . LYS A 1 77 ? -15.410 -6.615 -20.738 1.00 96.00 77 LYS A O 1
ATOM 639 N N . GLY A 1 78 ? -13.512 -5.480 -20.329 1.00 93.88 78 GLY A N 1
ATOM 640 C CA . GLY A 1 78 ? -13.984 -4.139 -20.683 1.00 93.88 78 GLY A CA 1
ATOM 641 C C . GLY A 1 78 ? -14.021 -3.841 -22.185 1.00 93.88 78 GLY A C 1
ATOM 642 O O . GLY A 1 78 ? -14.130 -2.681 -22.565 1.00 93.88 78 GLY A O 1
ATOM 643 N N . GLY A 1 79 ? -13.888 -4.844 -23.060 1.00 95.38 79 GLY A N 1
ATOM 644 C CA . GLY A 1 79 ? -13.942 -4.625 -24.507 1.00 95.38 79 GLY A CA 1
ATOM 645 C C . GLY A 1 79 ? -12.709 -3.913 -25.068 1.00 95.38 79 GLY A C 1
ATOM 646 O O . GLY A 1 79 ? -12.826 -3.175 -26.043 1.00 95.38 79 GLY A O 1
ATOM 647 N N . ARG A 1 80 ? -11.530 -4.167 -24.481 1.00 94.69 80 ARG A N 1
ATOM 648 C CA . ARG A 1 80 ? -10.240 -3.541 -24.827 1.00 94.69 80 ARG A CA 1
ATOM 649 C C . ARG A 1 80 ? -10.182 -2.052 -24.495 1.00 94.69 80 ARG A C 1
ATOM 651 O O . ARG A 1 80 ? -9.636 -1.253 -25.252 1.00 94.69 80 ARG A O 1
ATOM 658 N N . GLN A 1 81 ? -10.742 -1.697 -23.348 1.00 93.88 81 GLN A N 1
ATOM 659 C CA . GLN A 1 81 ? -10.619 -0.373 -22.752 1.00 93.88 81 GLN A CA 1
ATOM 660 C C . GLN A 1 81 ? -9.934 -0.503 -21.400 1.00 93.88 81 GLN A C 1
ATOM 662 O O . GLN A 1 81 ? -10.155 -1.478 -20.684 1.00 93.88 81 GLN A O 1
ATOM 667 N N . PHE A 1 82 ? -9.092 0.469 -21.058 1.00 91.75 82 PHE A N 1
ATOM 668 C CA . PHE A 1 82 ? -8.476 0.530 -19.738 1.00 91.75 82 PHE A CA 1
ATOM 669 C C . PHE A 1 82 ? -9.512 1.046 -18.736 1.00 91.75 82 PHE A C 1
ATOM 671 O O . PHE A 1 82 ? -9.896 2.213 -18.842 1.00 91.75 82 PHE A O 1
ATOM 678 N N . PRO A 1 83 ? -9.989 0.221 -17.788 1.00 92.25 83 PRO A N 1
ATOM 679 C CA . PRO A 1 83 ? -10.918 0.714 -16.790 1.00 92.25 83 PRO A CA 1
ATOM 680 C C . PRO A 1 83 ? -10.191 1.629 -15.806 1.00 92.25 83 PRO A C 1
ATOM 682 O O . PRO A 1 83 ? -9.033 1.397 -15.449 1.00 92.25 83 PRO A O 1
ATOM 685 N N . GLU A 1 84 ? -10.894 2.655 -15.347 1.00 94.19 84 GLU A N 1
ATOM 686 C CA . GLU A 1 84 ? -10.499 3.410 -14.165 1.00 94.19 84 GLU A CA 1
ATOM 687 C C . GLU A 1 84 ? -11.065 2.696 -12.938 1.00 94.19 84 GLU A C 1
ATOM 689 O O . GLU A 1 84 ? -12.283 2.594 -12.775 1.00 94.19 84 GLU A O 1
ATOM 694 N N . ILE A 1 85 ? -10.178 2.161 -12.100 1.00 94.50 85 ILE A N 1
ATOM 695 C CA . ILE A 1 85 ? -10.564 1.465 -10.875 1.00 94.50 85 ILE A CA 1
ATOM 696 C C . ILE A 1 85 ? -10.522 2.464 -9.718 1.00 94.50 85 ILE A C 1
ATOM 698 O O . ILE A 1 85 ? -9.491 3.073 -9.438 1.00 94.50 85 ILE A O 1
ATOM 702 N N . THR A 1 86 ? -11.647 2.609 -9.031 1.00 94.19 86 THR A N 1
ATOM 703 C CA . THR A 1 86 ? -11.855 3.501 -7.890 1.00 94.19 86 THR A CA 1
ATOM 704 C C . THR A 1 86 ? -12.287 2.690 -6.666 1.00 94.19 86 THR A C 1
ATOM 706 O O . THR A 1 86 ? -12.709 1.539 -6.811 1.00 94.19 86 THR A O 1
ATOM 709 N N . PRO A 1 87 ? -12.226 3.259 -5.448 1.00 91.62 87 PRO A N 1
ATOM 710 C CA . PRO A 1 87 ? -12.745 2.587 -4.255 1.00 91.62 87 PRO A CA 1
ATOM 711 C C . PRO A 1 87 ? -14.202 2.124 -4.398 1.00 91.62 87 PRO A C 1
ATOM 713 O O . PRO A 1 87 ? -14.563 1.085 -3.851 1.00 91.62 87 PRO A O 1
ATOM 716 N N . ASP A 1 88 ? -15.011 2.856 -5.167 1.00 92.19 88 ASP A N 1
ATOM 717 C CA . ASP A 1 88 ? -16.441 2.584 -5.333 1.00 92.19 88 ASP A CA 1
ATOM 718 C C . ASP A 1 88 ? -16.722 1.429 -6.303 1.00 92.19 88 ASP A C 1
ATOM 720 O O . ASP A 1 88 ? -17.698 0.703 -6.125 1.00 92.19 88 ASP A O 1
ATOM 724 N N . ASN A 1 89 ? -15.878 1.236 -7.325 1.00 94.38 89 ASN A N 1
ATOM 725 C CA . ASN A 1 89 ? -16.113 0.240 -8.379 1.00 94.38 89 ASN A CA 1
ATOM 726 C C . ASN A 1 89 ? -15.174 -0.976 -8.317 1.00 94.38 89 ASN A C 1
ATOM 728 O O . ASN A 1 89 ? -15.367 -1.939 -9.056 1.00 94.38 89 ASN A O 1
ATOM 732 N N . VAL A 1 90 ? -14.167 -0.976 -7.436 1.00 94.12 90 VAL A N 1
ATOM 733 C CA . VAL A 1 90 ? -13.126 -2.018 -7.387 1.00 94.12 90 VAL A CA 1
ATOM 734 C C . VAL A 1 90 ? -13.688 -3.433 -7.237 1.00 94.12 90 VAL A C 1
ATOM 736 O O . VAL A 1 90 ? -13.086 -4.388 -7.722 1.00 94.12 90 VAL A O 1
ATOM 739 N N . ALA A 1 91 ? -14.852 -3.594 -6.601 1.00 92.75 91 ALA A N 1
ATOM 740 C CA . ALA A 1 91 ? -15.546 -4.877 -6.456 1.00 92.75 91 ALA A CA 1
ATOM 741 C C . ALA A 1 91 ? -16.015 -5.488 -7.793 1.00 92.75 91 ALA A C 1
ATOM 743 O O . ALA A 1 91 ? -16.213 -6.699 -7.882 1.00 92.75 91 ALA A O 1
ATOM 744 N N . GLU A 1 92 ? -16.167 -4.678 -8.840 1.00 94.56 92 GLU A N 1
ATOM 745 C CA . GLU A 1 92 ? -16.600 -5.104 -10.176 1.00 94.56 92 GLU A CA 1
ATOM 746 C C . GLU A 1 92 ? -15.425 -5.551 -11.068 1.00 94.56 92 GLU A C 1
ATOM 748 O O . GLU A 1 92 ? -15.623 -6.114 -12.157 1.00 94.56 92 GLU A O 1
ATOM 753 N N . HIS A 1 93 ? -14.195 -5.343 -10.593 1.00 95.19 93 HIS A N 1
ATOM 754 C CA . HIS A 1 93 ? -12.952 -5.582 -11.316 1.00 95.19 93 HIS A CA 1
ATOM 755 C C . HIS A 1 93 ? -12.097 -6.664 -10.650 1.00 95.19 93 HIS A C 1
ATOM 757 O O . HIS A 1 93 ? -12.160 -6.913 -9.446 1.00 95.19 93 HIS A O 1
ATOM 763 N N . TYR A 1 94 ? -11.255 -7.320 -11.447 1.00 94.75 94 TYR A N 1
ATOM 764 C CA . TYR A 1 94 ? -10.207 -8.179 -10.912 1.00 94.75 94 TYR A CA 1
ATOM 765 C C . TYR A 1 94 ? -9.152 -7.296 -10.243 1.00 94.75 94 TYR A C 1
ATOM 767 O O . TYR A 1 94 ? -8.480 -6.526 -10.920 1.00 94.75 94 TYR A O 1
ATOM 775 N N . SER A 1 95 ? -9.017 -7.373 -8.922 1.00 93.56 95 SER A N 1
ATOM 776 C CA . SER A 1 95 ? -8.039 -6.572 -8.185 1.00 93.56 95 SER A CA 1
ATOM 777 C C . SER A 1 95 ? -7.592 -7.273 -6.909 1.00 93.56 95 SER A C 1
ATOM 779 O O . SER A 1 95 ? -8.388 -7.918 -6.223 1.00 93.56 95 SER A O 1
ATOM 781 N N . LEU A 1 96 ? -6.315 -7.097 -6.560 1.00 91.00 96 LEU A N 1
ATOM 782 C CA . LEU A 1 96 ? -5.789 -7.515 -5.262 1.00 91.00 96 LEU A CA 1
ATOM 783 C C . LEU A 1 96 ? -6.243 -6.591 -4.123 1.00 91.00 96 LEU A C 1
ATOM 785 O O . LEU A 1 96 ? -6.170 -6.993 -2.964 1.00 91.00 96 LEU A O 1
ATOM 789 N N . ALA A 1 97 ? -6.766 -5.400 -4.427 1.00 90.88 97 ALA A N 1
ATOM 790 C CA . ALA A 1 97 ? -7.262 -4.444 -3.436 1.00 90.88 97 ALA A CA 1
ATOM 791 C C . ALA A 1 97 ? -8.422 -4.979 -2.583 1.00 90.88 97 ALA A C 1
ATOM 793 O O . ALA A 1 97 ? -8.585 -4.544 -1.448 1.00 90.88 97 ALA A O 1
ATOM 794 N N . ASN A 1 98 ? -9.181 -5.956 -3.090 1.00 85.06 98 ASN A N 1
ATOM 795 C CA . ASN A 1 98 ? -10.283 -6.593 -2.359 1.00 85.06 98 ASN A CA 1
ATOM 796 C C . ASN A 1 98 ? -9.880 -7.881 -1.635 1.00 85.06 98 ASN A C 1
ATOM 798 O O . ASN A 1 98 ? -10.735 -8.584 -1.092 1.00 85.06 98 ASN A O 1
ATOM 802 N N . THR A 1 99 ? -8.599 -8.246 -1.657 1.00 87.12 99 THR A N 1
ATOM 803 C CA . THR A 1 99 ? -8.156 -9.463 -0.978 1.00 87.12 99 THR A CA 1
ATOM 804 C C . THR A 1 99 ? -8.212 -9.292 0.537 1.00 87.12 99 THR A C 1
ATOM 806 O O . THR A 1 99 ? -8.035 -8.205 1.084 1.00 87.12 99 THR A O 1
ATOM 809 N N . VAL A 1 100 ? -8.473 -10.397 1.226 1.00 86.44 100 VAL A N 1
ATOM 810 C CA . VAL A 1 100 ? -8.458 -10.461 2.686 1.00 86.44 100 VAL A CA 1
ATOM 811 C C . VAL A 1 100 ? -7.110 -11.004 3.126 1.00 86.44 100 VAL A C 1
ATOM 813 O O . VAL A 1 100 ? -6.682 -12.057 2.650 1.00 86.44 100 VAL A O 1
ATOM 816 N N . THR A 1 101 ? -6.457 -10.319 4.061 1.00 86.50 101 THR A N 1
ATOM 817 C CA . THR A 1 101 ? -5.155 -10.737 4.577 1.00 86.50 101 THR A CA 1
ATOM 818 C C . THR A 1 101 ? -5.265 -11.219 6.024 1.00 86.50 101 THR A C 1
ATOM 820 O O . THR A 1 101 ? -5.970 -10.651 6.862 1.00 86.50 101 THR A O 1
ATOM 823 N N . LEU A 1 102 ? -4.566 -12.314 6.338 1.00 88.75 102 LEU A N 1
ATOM 824 C CA . LEU A 1 102 ? -4.661 -12.956 7.654 1.00 88.75 102 LEU A CA 1
ATOM 825 C C . LEU A 1 102 ? -3.989 -12.144 8.769 1.00 88.75 102 LEU A C 1
ATOM 827 O O . LEU A 1 102 ? -4.429 -12.202 9.912 1.00 88.75 102 LEU A O 1
ATOM 831 N N . ASN A 1 103 ? -2.951 -11.366 8.453 1.00 87.44 103 ASN A N 1
ATOM 832 C CA . ASN A 1 103 ? -2.244 -10.496 9.404 1.00 87.44 103 ASN A CA 1
ATOM 833 C C . ASN A 1 103 ? -3.194 -9.543 10.154 1.00 87.44 103 ASN A C 1
ATOM 835 O O . ASN A 1 103 ? -3.111 -9.441 11.377 1.00 87.44 103 ASN A O 1
ATOM 839 N N . GLY A 1 104 ? -4.117 -8.891 9.439 1.00 89.12 104 GLY A N 1
ATOM 840 C CA . GLY A 1 104 ? -5.116 -8.006 10.037 1.00 89.12 104 GLY A CA 1
ATOM 841 C C . GLY A 1 104 ? -6.088 -8.766 10.938 1.00 89.12 104 GLY A C 1
ATOM 842 O O . GLY A 1 104 ? -6.384 -8.313 12.041 1.00 89.12 104 GLY A O 1
ATOM 843 N N . ILE A 1 105 ? -6.521 -9.956 10.507 1.00 92.50 105 ILE A N 1
ATOM 844 C CA . ILE A 1 105 ? -7.441 -10.816 11.267 1.00 92.50 105 ILE A CA 1
ATOM 845 C C . ILE A 1 105 ? -6.799 -11.297 12.572 1.00 92.50 105 ILE A C 1
ATOM 847 O O . ILE A 1 105 ? -7.440 -11.235 13.617 1.00 92.50 105 ILE A O 1
ATOM 851 N N . TYR A 1 106 ? -5.538 -11.734 12.545 1.00 92.81 106 TYR A N 1
ATOM 852 C CA . TYR A 1 106 ? -4.842 -12.171 13.759 1.00 92.81 106 TYR A CA 1
ATOM 853 C C . TYR A 1 106 ? -4.720 -11.044 14.788 1.00 92.81 106 TYR A C 1
ATOM 855 O O . TYR A 1 106 ? -5.030 -11.253 15.960 1.00 92.81 106 TYR A O 1
ATOM 863 N N . LEU A 1 107 ? -4.318 -9.843 14.357 1.00 92.94 107 LEU A N 1
ATOM 864 C CA . LEU A 1 107 ? -4.212 -8.697 15.261 1.00 92.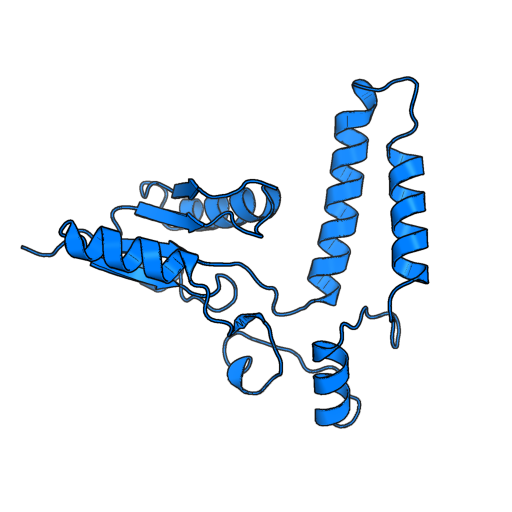94 107 LEU A CA 1
ATOM 865 C C . LEU A 1 107 ? -5.584 -8.262 15.792 1.00 92.94 107 LEU A C 1
ATOM 867 O O . LEU A 1 107 ? -5.700 -7.914 16.964 1.00 92.94 107 LEU A O 1
ATOM 871 N N . TYR A 1 108 ? -6.623 -8.322 14.958 1.00 95.62 108 TYR A N 1
ATOM 872 C CA . TYR A 1 108 ? -7.995 -8.051 15.376 1.00 95.62 108 TYR A CA 1
ATOM 873 C C . TYR A 1 108 ? -8.442 -8.994 16.493 1.00 95.62 108 TYR A C 1
ATOM 875 O O . TYR A 1 108 ? -8.894 -8.522 17.531 1.00 95.62 108 TYR A O 1
ATOM 883 N N . GLN A 1 109 ? -8.281 -10.310 16.311 1.00 96.44 109 GLN A N 1
ATOM 884 C CA . GLN A 1 109 ? -8.682 -11.298 17.320 1.00 96.44 109 GLN A CA 1
ATOM 885 C C . GLN A 1 109 ? -7.922 -11.075 18.629 1.00 96.44 109 GLN A C 1
ATOM 887 O O . GLN A 1 109 ? -8.534 -10.988 19.690 1.00 96.44 109 GLN A O 1
ATOM 892 N N . TYR A 1 110 ? -6.607 -10.859 18.542 1.00 96.12 110 TYR A N 1
ATOM 893 C CA . TYR A 1 110 ? -5.781 -10.569 19.709 1.00 96.12 110 TYR A CA 1
ATOM 894 C C . TYR A 1 110 ? -6.255 -9.315 20.460 1.00 96.12 110 TYR A C 1
ATOM 896 O O . TYR A 1 110 ? -6.438 -9.352 21.672 1.00 96.12 110 TYR A O 1
ATOM 904 N N . LEU A 1 111 ? -6.487 -8.199 19.764 1.00 96.75 111 LEU A N 1
ATOM 905 C CA . LEU A 1 111 ? -6.935 -6.956 20.400 1.00 96.75 111 LEU A CA 1
ATOM 906 C C . LEU A 1 111 ? -8.339 -7.089 21.004 1.00 96.75 111 LEU A C 1
ATOM 908 O O . LEU A 1 111 ? -8.581 -6.577 22.098 1.00 96.75 111 LEU A O 1
ATOM 912 N N . LEU A 1 112 ? -9.240 -7.808 20.336 1.00 97.19 112 LEU A N 1
ATOM 913 C CA . LEU A 1 112 ? -10.587 -8.062 20.839 1.00 97.19 112 LEU A CA 1
ATOM 914 C C . LEU A 1 112 ? -10.552 -8.859 22.155 1.00 97.19 112 LEU A C 1
ATOM 916 O O . LEU A 1 112 ? -11.198 -8.470 23.127 1.00 97.19 112 LEU A O 1
ATOM 920 N N . GLU A 1 113 ? -9.737 -9.917 22.224 1.00 97.62 113 GLU A N 1
ATOM 921 C CA . GLU A 1 113 ? -9.534 -10.724 23.440 1.00 97.62 113 GLU A CA 1
ATOM 922 C C . GLU A 1 113 ? -8.931 -9.921 24.606 1.00 97.62 113 GLU A C 1
ATOM 924 O O . GLU A 1 113 ? -9.141 -10.261 25.770 1.00 97.62 113 GLU A O 1
ATOM 929 N N . HIS A 1 114 ? -8.224 -8.828 24.309 1.00 97.31 114 HIS A N 1
ATOM 930 C CA . HIS A 1 114 ? -7.578 -7.960 25.297 1.00 97.31 114 HIS A CA 1
ATOM 931 C C . HIS A 1 114 ? -8.375 -6.680 25.603 1.00 97.31 114 HIS A C 1
ATOM 933 O O . HIS A 1 114 ? -7.837 -5.744 26.196 1.00 97.31 114 HIS A O 1
ATOM 939 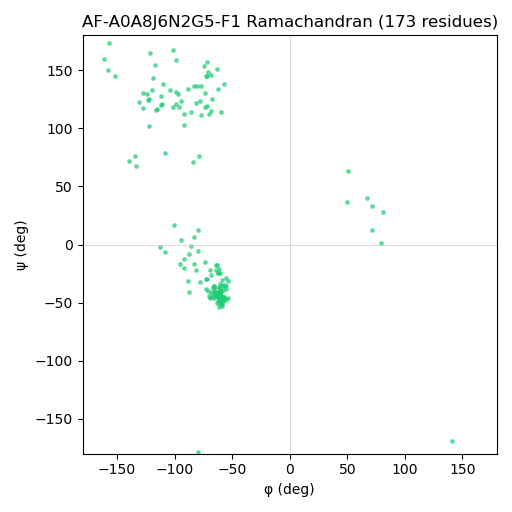N N . GLY A 1 115 ? -9.663 -6.637 25.241 1.00 97.25 115 GLY A N 1
ATOM 940 C CA . GLY A 1 115 ? -10.579 -5.570 25.651 1.00 97.25 115 GLY A CA 1
ATOM 941 C C . GLY A 1 115 ? -10.481 -4.282 24.830 1.00 97.25 115 GLY A C 1
ATOM 942 O O . GLY A 1 115 ? -10.787 -3.209 25.347 1.00 97.25 115 GLY A O 1
ATOM 943 N N . TYR A 1 116 ? -10.068 -4.368 23.566 1.00 97.69 116 TYR A N 1
ATOM 944 C CA . TYR A 1 116 ? -10.125 -3.260 22.609 1.00 97.69 116 TYR A CA 1
ATOM 945 C C . TYR A 1 116 ? -11.320 -3.407 21.653 1.00 97.69 116 TYR A C 1
ATOM 947 O O . TYR A 1 116 ? -11.932 -4.470 21.563 1.00 97.69 116 TYR A O 1
ATOM 955 N N . ASP A 1 117 ? -11.630 -2.339 20.915 1.00 97.06 117 ASP A N 1
ATOM 956 C CA . ASP A 1 117 ? -12.587 -2.319 19.796 1.00 97.06 117 ASP A CA 1
ATOM 957 C C . ASP A 1 117 ? -11.824 -2.183 18.462 1.00 97.06 117 ASP A C 1
ATOM 959 O O . ASP A 1 117 ? -11.651 -1.073 17.944 1.00 97.06 117 ASP A O 1
ATOM 963 N N . PRO A 1 118 ? -11.230 -3.271 17.942 1.00 96.69 118 PRO A N 1
ATOM 964 C CA . PRO A 1 118 ? -10.451 -3.203 16.716 1.00 96.69 118 PRO A CA 1
ATOM 965 C C . PRO A 1 118 ? -11.346 -3.025 15.481 1.00 96.69 118 PRO A C 1
ATOM 967 O O . PRO A 1 118 ? -12.421 -3.609 15.380 1.00 96.69 118 PRO A O 1
ATOM 970 N N . ILE A 1 119 ? -10.864 -2.278 14.488 1.00 95.75 119 ILE A N 1
ATOM 971 C CA . ILE A 1 119 ? -11.463 -2.162 13.152 1.00 95.75 119 ILE A CA 1
ATOM 972 C C . ILE A 1 119 ? -10.407 -2.535 12.122 1.00 95.75 119 ILE A C 1
ATOM 974 O O . ILE A 1 119 ? -9.305 -1.992 12.146 1.00 95.75 119 ILE A O 1
ATOM 978 N N . ILE A 1 120 ? -10.741 -3.433 11.193 1.00 94.19 120 ILE A N 1
ATOM 979 C CA . ILE A 1 120 ? -9.846 -3.798 10.091 1.00 94.19 120 ILE A CA 1
ATOM 980 C C . ILE A 1 120 ? -10.203 -2.978 8.855 1.00 94.19 120 ILE A C 1
ATOM 982 O O . ILE A 1 120 ? -11.282 -3.126 8.285 1.00 94.19 120 ILE A O 1
ATOM 986 N N . VAL A 1 121 ? -9.251 -2.177 8.396 1.00 94.12 121 VAL A N 1
ATOM 987 C CA . VAL A 1 121 ? -9.193 -1.650 7.037 1.00 94.12 121 VAL A CA 1
ATOM 988 C C . VAL A 1 121 ? -8.365 -2.636 6.225 1.00 94.12 121 VAL A C 1
ATOM 990 O O . VAL A 1 121 ? -7.140 -2.678 6.354 1.00 94.12 121 VAL A O 1
ATOM 993 N N . GLN A 1 122 ? -9.037 -3.468 5.422 1.00 91.38 122 GLN A N 1
ATOM 994 C CA . GLN A 1 122 ? -8.339 -4.500 4.652 1.00 91.38 122 GLN A CA 1
ATOM 995 C C . GLN A 1 122 ? -7.334 -3.869 3.701 1.00 91.38 122 GLN A C 1
ATOM 997 O O . GLN A 1 122 ? -6.170 -4.234 3.747 1.00 91.38 122 GLN A O 1
ATOM 1002 N N . ASN A 1 123 ? -7.738 -2.869 2.922 1.00 92.56 123 ASN A N 1
ATOM 1003 C CA . ASN A 1 123 ? -6.838 -2.161 2.029 1.00 92.56 123 ASN A CA 1
ATOM 1004 C C . ASN A 1 123 ? -6.914 -0.651 2.245 1.00 92.56 123 ASN A C 1
ATOM 1006 O O . ASN A 1 123 ? -8.001 -0.076 2.255 1.00 92.56 123 ASN A O 1
ATOM 1010 N N . TYR A 1 124 ? -5.757 -0.007 2.398 1.00 92.38 124 TYR A N 1
ATOM 1011 C CA . TYR A 1 124 ? -5.665 1.437 2.607 1.00 92.38 124 TYR A CA 1
ATOM 1012 C C . TYR A 1 124 ? -6.328 2.230 1.475 1.00 92.38 124 TYR A C 1
ATOM 1014 O O . TYR A 1 124 ? -7.118 3.129 1.744 1.00 92.38 124 TYR A O 1
ATOM 1022 N N . ALA A 1 125 ? -6.077 1.843 0.219 1.00 90.06 125 ALA A N 1
ATOM 1023 C CA . ALA A 1 125 ? -6.587 2.551 -0.955 1.00 90.06 125 ALA A CA 1
ATOM 1024 C C . ALA A 1 125 ? -8.121 2.535 -1.086 1.00 90.06 125 ALA A C 1
ATOM 1026 O O . ALA A 1 125 ? -8.670 3.348 -1.819 1.00 90.06 125 ALA A O 1
ATOM 1027 N N . THR A 1 126 ? -8.815 1.628 -0.392 1.00 90.44 126 THR A N 1
ATOM 1028 C CA . THR A 1 126 ? -10.284 1.523 -0.404 1.00 90.44 126 THR A CA 1
ATOM 1029 C C . THR A 1 126 ? -10.909 1.887 0.945 1.00 90.44 126 THR A C 1
ATOM 1031 O O . THR A 1 126 ? -12.126 1.831 1.098 1.00 90.44 126 THR A O 1
ATOM 1034 N N . GLY A 1 127 ? -10.095 2.194 1.958 1.00 86.94 127 GLY A N 1
ATOM 1035 C CA . GLY A 1 127 ? -10.555 2.462 3.313 1.00 86.94 127 GLY A CA 1
ATOM 1036 C C . GLY A 1 127 ? -11.030 3.900 3.493 1.00 86.94 127 GLY A C 1
ATOM 1037 O O . GLY A 1 127 ? -10.346 4.841 3.101 1.00 86.94 127 GLY A O 1
ATOM 1038 N N . ASN A 1 128 ? -12.158 4.087 4.180 1.00 87.25 128 ASN A N 1
ATOM 1039 C CA . ASN A 1 128 ? -12.621 5.413 4.587 1.00 87.25 128 ASN A CA 1
ATOM 1040 C C . ASN A 1 128 ? -11.941 5.855 5.896 1.00 87.25 128 ASN A C 1
ATOM 1042 O O . ASN A 1 128 ? -12.525 5.850 6.979 1.00 87.25 128 ASN A O 1
ATOM 1046 N N . LEU A 1 129 ? -10.650 6.169 5.800 1.00 88.62 129 LEU A N 1
ATOM 1047 C CA . LEU A 1 129 ? -9.843 6.603 6.939 1.00 88.62 129 LEU A CA 1
ATOM 1048 C C . LEU A 1 129 ? -10.301 7.914 7.589 1.00 88.62 129 LEU A C 1
ATOM 1050 O O . LEU A 1 129 ? -10.263 7.959 8.816 1.00 88.62 129 LEU A O 1
ATOM 1054 N N . PRO A 1 130 ? -10.717 8.960 6.849 1.00 88.56 130 PRO A N 1
ATOM 1055 C CA . PRO A 1 130 ? -11.170 10.206 7.464 1.00 88.56 130 PRO A CA 1
ATOM 1056 C C . PRO A 1 130 ? -12.309 9.995 8.466 1.00 88.56 130 PRO A C 1
ATOM 1058 O O . PRO A 1 130 ? -12.209 10.465 9.600 1.00 88.56 130 PRO A O 1
ATOM 1061 N N . ASP A 1 131 ? -13.327 9.214 8.097 1.00 90.50 131 ASP A N 1
ATOM 1062 C CA . ASP A 1 131 ? -14.461 8.937 8.982 1.00 90.50 131 ASP A CA 1
ATOM 1063 C C . ASP A 1 131 ? -14.034 8.113 10.203 1.00 90.50 131 ASP A C 1
ATOM 1065 O O . ASP A 1 131 ? -14.403 8.429 11.333 1.00 90.50 131 ASP A O 1
ATOM 1069 N N . LEU A 1 132 ? -13.186 7.097 10.001 1.00 92.69 132 LEU A N 1
ATOM 1070 C CA . LEU A 1 132 ? -12.673 6.266 11.094 1.00 92.69 132 LEU A CA 1
ATOM 1071 C C . LEU A 1 132 ? -11.777 7.051 12.065 1.00 92.69 132 LEU A C 1
ATOM 1073 O O . LEU A 1 132 ? -11.791 6.792 13.268 1.00 92.69 132 LEU A O 1
ATOM 1077 N N . LEU A 1 133 ? -10.987 8.001 11.560 1.00 93.44 133 LEU A N 1
ATOM 1078 C CA . LEU A 1 133 ? -10.130 8.871 12.369 1.00 93.44 133 LEU A CA 1
ATOM 1079 C C . LEU A 1 133 ? -10.940 9.918 13.144 1.00 93.44 133 LEU A C 1
ATOM 1081 O O . LEU A 1 133 ? -10.534 10.287 14.245 1.00 93.44 133 LEU A O 1
ATOM 1085 N N . GLY A 1 134 ? -12.089 10.349 12.611 1.00 89.62 134 GLY A N 1
ATOM 1086 C CA . GLY A 1 134 ? -13.026 11.245 13.295 1.00 89.62 134 GLY A CA 1
ATOM 1087 C C . GLY A 1 134 ? -13.630 10.653 14.573 1.00 89.62 134 GLY A C 1
ATOM 1088 O O . GLY A 1 134 ? -14.113 11.391 15.427 1.00 89.62 134 GLY A O 1
ATOM 1089 N N . GLU A 1 135 ? -13.552 9.333 14.749 1.00 89.94 135 GLU A N 1
ATOM 1090 C CA . GLU A 1 135 ? -13.952 8.651 15.982 1.00 89.94 135 GLU A CA 1
ATOM 1091 C C . GLU A 1 135 ? -12.875 8.643 17.082 1.00 89.94 135 GLU A C 1
ATOM 1093 O O . GLU A 1 135 ? -13.063 7.982 18.106 1.00 89.94 135 GLU A O 1
ATOM 1098 N N . GLU A 1 136 ? -11.759 9.350 16.871 1.00 91.38 136 GLU A N 1
ATOM 1099 C CA . GLU A 1 136 ? -10.623 9.462 17.797 1.00 91.38 136 GLU A CA 1
ATOM 1100 C C . GLU A 1 136 ? -10.123 8.093 18.301 1.00 91.38 136 GLU A C 1
ATOM 1102 O O . GLU A 1 136 ? -10.192 7.781 19.496 1.00 91.38 136 GLU A O 1
ATOM 1107 N N . PRO A 1 137 ? -9.621 7.226 17.399 1.00 96.12 137 PRO A N 1
ATOM 1108 C CA . PRO A 1 137 ? -9.087 5.930 17.794 1.00 96.12 137 PRO A CA 1
ATOM 1109 C C . PRO A 1 137 ? -7.866 6.092 18.709 1.00 96.12 137 PRO A C 1
ATOM 1111 O O . PRO A 1 137 ? -7.078 7.029 18.580 1.00 96.12 137 PRO A O 1
ATOM 1114 N N . LEU A 1 138 ? -7.652 5.114 19.589 1.00 97.38 138 LEU A N 1
ATOM 1115 C CA . LEU A 1 138 ? -6.487 5.054 20.470 1.00 97.38 138 LEU A CA 1
ATOM 1116 C C . LEU A 1 138 ? -5.175 4.975 19.679 1.00 97.38 138 LEU A C 1
ATOM 1118 O O . LEU A 1 138 ? -4.169 5.524 20.117 1.00 97.38 138 LEU A O 1
ATOM 1122 N N . ALA A 1 139 ? -5.171 4.260 18.551 1.00 97.50 139 ALA A N 1
ATOM 1123 C CA . ALA A 1 139 ? -4.020 4.116 17.667 1.00 97.50 139 ALA A CA 1
ATOM 1124 C C . ALA A 1 139 ? -4.440 3.644 16.266 1.00 97.50 139 ALA A C 1
ATOM 1126 O O . ALA A 1 139 ? -5.496 3.026 16.091 1.00 97.50 139 ALA A O 1
ATOM 1127 N N . VAL A 1 140 ? -3.560 3.879 15.289 1.00 97.38 140 VAL A N 1
ATOM 1128 C CA . VAL A 1 140 ? -3.598 3.235 13.971 1.00 97.38 140 VAL A CA 1
ATOM 1129 C C . VAL A 1 140 ? -2.402 2.300 13.830 1.00 97.38 140 VAL A C 1
ATOM 1131 O O . VAL A 1 140 ? -1.251 2.731 13.884 1.00 97.38 140 VAL A O 1
ATOM 1134 N N . CYS A 1 141 ? -2.671 1.020 13.623 1.00 95.69 141 CYS A N 1
ATOM 1135 C CA . CYS A 1 141 ? -1.685 -0.020 13.384 1.00 95.69 141 CYS A CA 1
ATOM 1136 C C . CYS A 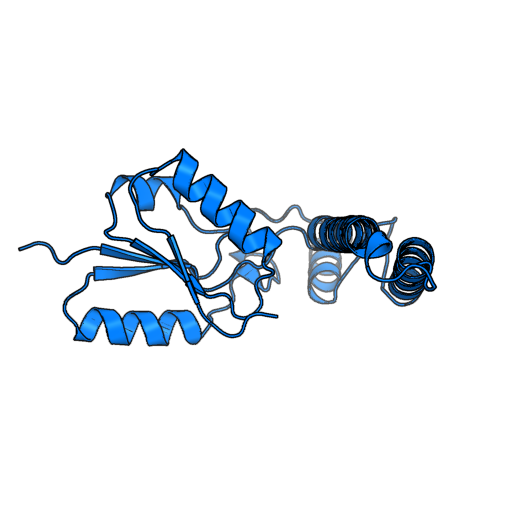1 141 ? -1.573 -0.290 11.880 1.00 95.69 141 CYS A C 1
ATOM 1138 O O . CYS A 1 141 ? -2.550 -0.686 11.254 1.00 95.69 141 CYS A O 1
ATOM 1140 N N . ILE A 1 142 ? -0.392 -0.115 11.295 1.00 94.12 142 ILE A N 1
ATOM 1141 C CA . ILE A 1 142 ? -0.098 -0.443 9.897 1.00 94.12 142 ILE A CA 1
ATOM 1142 C C . ILE A 1 142 ? 0.661 -1.767 9.877 1.00 94.12 142 ILE A C 1
ATOM 1144 O O . ILE A 1 142 ? 1.770 -1.859 10.412 1.00 94.12 142 ILE A O 1
ATOM 1148 N N . SER A 1 143 ? 0.096 -2.795 9.244 1.00 89.56 143 SER A N 1
ATOM 1149 C CA . SER A 1 143 ? 0.865 -4.007 8.984 1.00 89.56 143 SER A CA 1
ATOM 1150 C C . SER A 1 143 ? 1.863 -3.744 7.865 1.00 89.56 143 SER A C 1
ATOM 1152 O O . SER A 1 143 ? 1.478 -3.444 6.742 1.00 89.56 143 SER A O 1
ATOM 1154 N N . SER A 1 144 ? 3.154 -3.867 8.161 1.00 82.81 144 SER A N 1
ATOM 1155 C CA . SER A 1 144 ? 4.211 -3.633 7.173 1.00 82.81 144 SER A CA 1
ATOM 1156 C C . SER A 1 144 ? 4.439 -4.817 6.234 1.00 82.81 144 SER A C 1
ATOM 1158 O O . SER A 1 144 ? 5.251 -4.710 5.319 1.00 82.81 144 SER A O 1
ATOM 1160 N N . ASN A 1 145 ? 3.765 -5.953 6.451 1.00 75.44 145 ASN A N 1
ATOM 1161 C CA . ASN A 1 145 ? 3.900 -7.111 5.574 1.00 75.44 145 ASN A CA 1
ATOM 1162 C C . ASN A 1 145 ? 3.478 -6.701 4.155 1.00 75.44 145 ASN A C 1
ATOM 1164 O O . ASN A 1 145 ? 2.310 -6.408 3.920 1.00 75.44 145 ASN A O 1
ATOM 1168 N N . PHE A 1 146 ? 4.440 -6.697 3.228 1.00 69.31 146 PHE A N 1
ATOM 1169 C CA . PHE A 1 146 ? 4.284 -6.287 1.823 1.00 69.31 146 PHE A CA 1
ATOM 1170 C C . PHE A 1 146 ? 4.094 -4.782 1.568 1.00 69.31 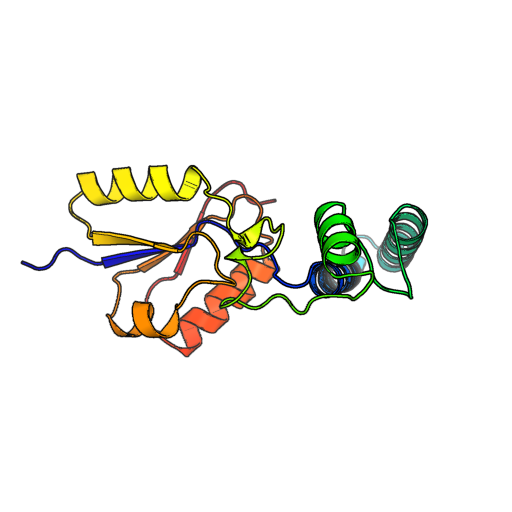146 PHE A C 1
ATOM 1172 O O . PHE A 1 146 ? 3.774 -4.400 0.442 1.00 69.31 146 PHE A O 1
ATOM 1179 N N . ILE A 1 147 ? 4.336 -3.925 2.564 1.00 77.56 147 ILE A N 1
ATOM 1180 C CA . ILE A 1 147 ? 4.284 -2.466 2.411 1.00 77.56 147 ILE A CA 1
ATOM 1181 C C . ILE A 1 147 ? 5.695 -1.891 2.549 1.00 77.56 147 ILE A C 1
ATOM 1183 O O . ILE A 1 147 ? 6.380 -2.136 3.542 1.00 77.56 147 ILE A O 1
ATOM 1187 N N . PHE A 1 148 ? 6.128 -1.090 1.572 1.00 79.44 148 PHE A N 1
ATOM 1188 C CA . PHE A 1 148 ? 7.447 -0.466 1.617 1.00 79.44 148 PHE A CA 1
ATOM 1189 C C . PHE A 1 148 ? 7.495 0.689 2.620 1.00 79.44 148 PHE A C 1
ATOM 1191 O O . PHE A 1 148 ? 6.508 1.377 2.870 1.00 79.44 148 PHE A O 1
ATOM 1198 N N . MET A 1 149 ? 8.689 0.972 3.146 1.00 82.75 149 MET A N 1
ATOM 1199 C CA . MET A 1 149 ? 8.900 2.054 4.118 1.00 82.75 149 MET A CA 1
ATOM 1200 C C . MET A 1 149 ? 8.417 3.433 3.627 1.00 82.75 149 MET A C 1
ATOM 1202 O O . MET A 1 149 ? 7.923 4.229 4.424 1.00 82.75 149 MET A O 1
ATOM 1206 N N . ASN A 1 150 ? 8.551 3.722 2.328 1.00 84.31 150 ASN A N 1
ATOM 1207 C CA . ASN A 1 150 ? 8.067 4.979 1.748 1.00 84.31 150 ASN A CA 1
ATOM 1208 C C . ASN A 1 150 ? 6.537 5.072 1.824 1.00 84.31 150 ASN A C 1
ATOM 1210 O O . ASN A 1 150 ? 6.026 6.096 2.270 1.00 84.31 150 ASN A O 1
ATOM 1214 N N . ASP A 1 151 ? 5.828 3.987 1.501 1.00 87.62 151 ASP A N 1
ATOM 1215 C CA . ASP A 1 151 ? 4.368 3.917 1.607 1.00 87.62 151 ASP A CA 1
ATOM 1216 C C . ASP A 1 151 ? 3.923 4.045 3.072 1.00 87.62 151 ASP A C 1
ATOM 1218 O O . ASP A 1 151 ? 2.993 4.785 3.378 1.00 87.62 151 ASP A O 1
ATOM 1222 N N . ILE A 1 152 ? 4.623 3.391 4.012 1.00 90.94 152 ILE A N 1
ATOM 1223 C CA . ILE A 1 152 ? 4.350 3.538 5.455 1.00 90.94 152 ILE A CA 1
ATOM 1224 C C . ILE A 1 152 ? 4.487 5.001 5.878 1.00 90.94 152 ILE A C 1
ATOM 1226 O O . ILE A 1 152 ? 3.636 5.517 6.603 1.00 90.94 152 ILE A O 1
ATOM 1230 N N . ARG A 1 153 ? 5.546 5.682 5.425 1.00 91.44 153 ARG A N 1
ATOM 1231 C CA . ARG A 1 153 ? 5.777 7.098 5.725 1.00 91.44 153 ARG A CA 1
ATOM 1232 C C . ARG A 1 153 ? 4.680 7.984 5.136 1.00 91.44 153 ARG A C 1
ATOM 1234 O O . ARG A 1 153 ? 4.235 8.899 5.827 1.00 91.44 153 ARG A O 1
ATOM 1241 N N . GLU A 1 154 ? 4.262 7.732 3.898 1.00 91.75 154 GLU A N 1
ATOM 1242 C CA . GLU A 1 154 ? 3.174 8.463 3.243 1.00 91.75 154 GLU A CA 1
ATOM 1243 C C . GLU A 1 154 ? 1.862 8.287 4.018 1.00 91.75 154 GLU A C 1
ATOM 1245 O O . GLU A 1 154 ? 1.280 9.277 4.465 1.00 91.75 154 GLU A O 1
ATOM 1250 N N . MET A 1 155 ? 1.456 7.041 4.278 1.00 93.31 155 MET A N 1
ATOM 1251 C CA . MET A 1 155 ? 0.237 6.724 5.028 1.00 93.31 155 MET A CA 1
ATOM 1252 C C . MET A 1 155 ? 0.255 7.339 6.430 1.00 93.31 155 MET A C 1
ATOM 1254 O O . MET A 1 155 ? -0.709 7.984 6.840 1.00 93.31 155 MET A O 1
ATOM 1258 N N . ALA A 1 156 ? 1.363 7.189 7.164 1.00 94.75 156 ALA A N 1
ATOM 1259 C CA . ALA A 1 156 ? 1.520 7.787 8.486 1.00 94.75 156 ALA A CA 1
ATOM 1260 C C . ALA A 1 156 ? 1.428 9.318 8.424 1.00 94.75 156 ALA A C 1
ATOM 1262 O O . ALA A 1 156 ? 0.788 9.924 9.281 1.00 94.75 156 ALA A O 1
ATOM 1263 N N . GLY A 1 157 ? 2.021 9.944 7.404 1.00 94.81 157 GLY A N 1
ATOM 1264 C CA . GLY A 1 157 ? 1.913 11.380 7.160 1.00 94.81 157 GLY A CA 1
ATOM 1265 C C . GLY A 1 157 ? 0.465 11.825 6.953 1.00 94.81 157 GLY A C 1
ATOM 1266 O O . GLY A 1 157 ? 0.022 12.760 7.617 1.00 94.81 157 GLY A O 1
ATOM 1267 N N . GLN A 1 158 ? -0.289 11.123 6.104 1.00 93.38 158 GLN A N 1
ATOM 1268 C CA . GLN A 1 158 ? -1.704 11.421 5.855 1.00 93.38 158 GLN A CA 1
ATOM 1269 C C . GLN A 1 158 ? -2.565 11.234 7.113 1.00 93.38 158 GLN A C 1
ATOM 1271 O O . GLN A 1 158 ? -3.393 12.090 7.427 1.00 93.38 158 GLN A O 1
ATOM 1276 N N . ILE A 1 159 ? -2.327 10.172 7.893 1.00 94.88 159 ILE A N 1
ATOM 1277 C CA . ILE A 1 159 ? -2.995 9.967 9.188 1.00 94.88 159 ILE A CA 1
ATOM 1278 C C . ILE A 1 159 ? -2.690 11.133 10.131 1.00 94.88 159 ILE A C 1
ATOM 1280 O O . ILE A 1 159 ? -3.598 11.680 10.747 1.00 94.88 159 ILE A O 1
ATOM 1284 N N . LYS A 1 160 ? -1.426 11.559 10.222 1.00 94.94 160 LYS A N 1
ATOM 1285 C CA . LYS A 1 160 ? -1.007 12.654 11.107 1.00 94.94 160 LYS A CA 1
ATOM 1286 C C . LYS A 1 160 ? -1.533 14.023 10.692 1.00 94.94 160 LYS A C 1
ATOM 1288 O O . LYS A 1 160 ? -1.694 14.868 11.564 1.00 94.94 160 LYS A O 1
ATOM 1293 N N . GLN A 1 161 ? -1.820 14.243 9.412 1.00 93.81 161 GLN A N 1
ATOM 1294 C CA . GLN A 1 161 ? -2.492 15.464 8.959 1.00 93.81 161 GLN A CA 1
ATOM 1295 C C . GLN A 1 161 ? -3.934 15.551 9.478 1.00 93.81 161 GLN A C 1
ATOM 1297 O O . GLN A 1 161 ? -4.378 16.638 9.833 1.00 93.81 161 GLN A O 1
ATOM 1302 N N . HIS A 1 162 ? -4.638 14.419 9.564 1.00 91.69 162 HIS A N 1
ATOM 1303 C CA . HIS A 1 162 ? -6.028 14.363 10.029 1.00 91.69 162 HIS A CA 1
ATOM 1304 C C . HIS A 1 162 ? -6.138 14.227 11.552 1.00 91.69 162 HIS A C 1
ATOM 1306 O O . HIS A 1 162 ? -6.974 14.869 12.178 1.00 91.69 162 HIS A O 1
ATOM 1312 N N . ALA A 1 163 ? -5.275 13.410 12.157 1.00 94.25 163 ALA A N 1
ATOM 1313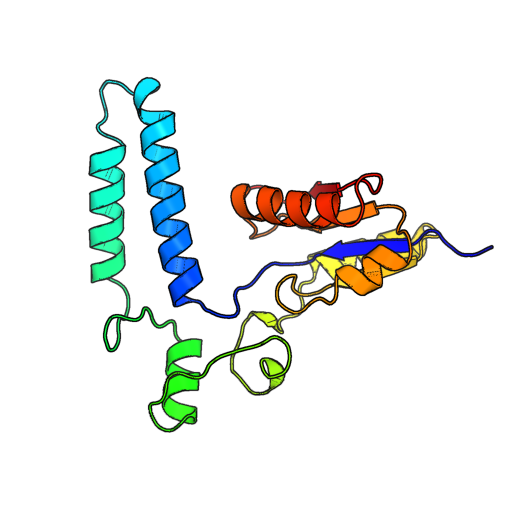 C CA . ALA A 1 163 ? -5.283 13.094 13.579 1.00 94.25 163 ALA A CA 1
ATOM 1314 C C . ALA A 1 163 ? -3.856 13.164 14.167 1.00 94.25 163 ALA A C 1
ATOM 1316 O O . ALA A 1 163 ? -3.229 12.133 14.438 1.00 94.25 163 ALA A O 1
ATOM 1317 N N . PRO A 1 164 ? -3.309 14.377 14.397 1.00 95.06 164 PRO A N 1
ATOM 1318 C CA . PRO A 1 164 ? -1.916 14.567 14.820 1.00 95.06 164 PRO A CA 1
ATOM 1319 C C . PRO A 1 164 ? -1.547 13.819 16.109 1.00 95.06 164 PRO A C 1
ATOM 1321 O O . PRO A 1 164 ? -0.429 13.310 16.256 1.00 95.06 164 PRO A O 1
ATOM 1324 N N . HIS A 1 165 ? -2.502 13.719 17.035 1.00 95.38 165 HIS A N 1
ATOM 1325 C CA . HIS A 1 165 ? -2.315 13.117 18.354 1.00 95.38 165 HIS A CA 1
ATOM 1326 C C . HIS A 1 165 ? -2.407 11.589 18.354 1.00 95.38 165 HIS A C 1
ATOM 1328 O O . HIS A 1 165 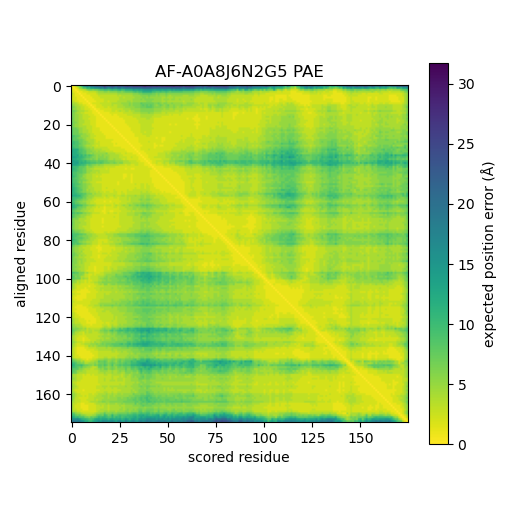? -1.828 10.960 19.235 1.00 95.38 165 HIS A O 1
ATOM 1334 N N . VAL A 1 166 ? -3.059 10.982 17.356 1.00 96.69 166 VAL A N 1
ATOM 1335 C CA . VAL A 1 166 ? -3.260 9.528 17.295 1.00 96.69 166 VAL A CA 1
ATOM 1336 C C . VAL A 1 166 ? -1.934 8.833 16.970 1.00 96.69 166 VAL A C 1
ATOM 1338 O O . VAL A 1 166 ? -1.345 9.112 15.921 1.00 96.69 166 VAL A O 1
ATOM 1341 N N . PRO A 1 167 ? -1.406 7.951 17.833 1.00 97.19 167 PRO A N 1
ATOM 1342 C CA . PRO A 1 167 ? -0.212 7.163 17.546 1.00 97.19 167 PRO A CA 1
ATOM 1343 C C . PRO A 1 167 ? -0.371 6.316 16.278 1.00 97.19 167 PRO A C 1
ATOM 1345 O O . PRO A 1 167 ? -1.407 5.687 16.067 1.00 97.19 167 PRO A O 1
ATOM 1348 N N . VAL A 1 168 ? 0.685 6.266 15.461 1.00 96.75 168 VAL A N 1
ATOM 1349 C CA . VAL A 1 168 ? 0.782 5.354 14.314 1.00 96.75 168 VAL A CA 1
ATOM 1350 C C . VAL A 1 168 ? 1.855 4.321 14.628 1.00 96.75 168 VAL A C 1
ATOM 1352 O O . VAL A 1 168 ? 3.001 4.683 14.893 1.00 96.75 168 VAL A O 1
ATOM 1355 N N . ILE A 1 169 ? 1.477 3.047 14.624 1.00 95.12 169 ILE A N 1
ATOM 1356 C CA . ILE A 1 169 ? 2.340 1.915 14.963 1.00 95.12 169 ILE A CA 1
ATOM 1357 C C . ILE A 1 169 ? 2.498 1.069 13.705 1.00 95.12 169 ILE A C 1
ATOM 1359 O O . ILE A 1 169 ? 1.523 0.518 13.211 1.00 95.12 169 ILE A O 1
ATOM 1363 N N . ALA A 1 170 ? 3.714 0.953 13.178 1.00 92.44 170 ALA A N 1
ATOM 1364 C CA . ALA A 1 170 ? 3.998 0.070 12.050 1.00 92.44 170 ALA A CA 1
ATOM 1365 C C . ALA A 1 170 ? 4.720 -1.189 12.542 1.00 92.44 170 ALA A C 1
ATOM 1367 O O . ALA A 1 170 ? 5.676 -1.087 13.313 1.00 92.44 170 ALA A O 1
ATOM 1368 N N . GLY A 1 171 ? 4.279 -2.368 12.102 1.00 88.19 171 GLY A N 1
ATOM 1369 C CA . GLY A 1 171 ? 4.881 -3.634 12.519 1.00 88.19 171 GLY A CA 1
ATOM 1370 C C . GLY A 1 171 ? 4.625 -4.789 11.553 1.00 88.19 171 GLY A C 1
ATOM 1371 O O . GLY A 1 171 ? 3.598 -4.839 10.874 1.00 88.19 171 GLY A O 1
ATOM 1372 N N . GLY A 1 172 ? 5.570 -5.725 11.508 1.00 84.12 172 GLY A N 1
ATOM 1373 C CA . GLY A 1 172 ? 5.584 -6.863 10.589 1.00 84.12 172 GLY A CA 1
ATOM 1374 C C . GLY A 1 172 ? 6.997 -7.151 10.085 1.00 84.12 172 GLY A C 1
ATOM 1375 O O . GLY A 1 172 ? 7.976 -6.595 10.586 1.00 84.12 172 GLY A O 1
ATOM 1376 N N . MET A 1 173 ? 7.108 -8.015 9.080 1.00 75.75 173 MET A N 1
ATOM 1377 C CA . MET A 1 173 ? 8.340 -8.157 8.313 1.00 75.75 173 MET A CA 1
ATOM 1378 C C . MET A 1 173 ? 8.548 -6.875 7.508 1.00 75.75 173 MET A C 1
ATOM 1380 O O . MET A 1 173 ? 7.742 -6.536 6.642 1.00 75.75 173 MET A O 1
ATOM 1384 N N . LEU A 1 174 ? 9.608 -6.142 7.834 1.00 62.19 174 LEU A N 1
ATOM 1385 C CA . LEU A 1 174 ? 10.062 -5.006 7.043 1.00 62.19 174 LEU A CA 1
ATOM 1386 C C . LEU A 1 174 ? 10.895 -5.545 5.879 1.00 62.19 174 LEU A C 1
ATOM 1388 O O . LEU A 1 174 ? 11.874 -6.258 6.108 1.00 62.19 174 LEU A O 1
ATOM 1392 N N . VAL A 1 175 ? 10.476 -5.219 4.657 1.00 52.28 175 VAL A N 1
ATOM 1393 C CA . VAL A 1 175 ? 11.178 -5.543 3.405 1.00 52.28 175 VAL A CA 1
ATOM 1394 C C . VAL A 1 175 ? 11.753 -4.266 2.802 1.00 52.28 175 VAL A C 1
ATOM 1396 O O . VAL A 1 175 ? 11.040 -3.234 2.793 1.00 52.28 175 VAL A O 1
#

Nearest PDB structures (foldseek):
  2rdm-assembly1_A  TM=7.175E-01  e=2.318E+00  Sinorhizobium medicae WSM419
  6oec-assembly3_G  TM=7.703E-01  e=3.006E+00  Carboxydothermus hydrogenoformans Z-2901
  5fuw-assembly1_A  TM=3.099E-01  e=7.970E+00  Trypanosoma brucei
  7sqc-assembly1_1C  TM=1.976E-01  e=7.468E+00  Chlamydomonas reinhardtii

Radius of gyration: 19.07 Å; Cα contacts (8 Å, |Δi|>4): 241; chains: 1; bounding box: 51×28×55 Å

Solvent-accessible surface area (backbone atoms only — not comparable to full-atom values): 9901 Å² total; per-residue (Å²): 134,85,56,56,31,32,39,32,34,34,33,73,44,66,68,48,63,40,63,50,51,54,49,54,53,51,55,50,44,58,47,26,55,75,45,28,84,80,39,81,92,46,66,39,48,61,52,46,53,50,51,52,50,54,50,58,75,73,48,56,63,57,97,87,38,57,43,56,74,45,52,49,51,41,20,57,75,55,75,71,36,85,78,88,53,43,68,89,52,40,88,83,47,68,57,72,45,78,51,84,60,65,70,38,52,54,54,36,53,53,38,44,78,70,63,34,41,56,43,76,32,50,18,52,72,61,42,70,55,71,67,58,52,72,68,65,35,66,31,39,36,37,37,23,52,94,40,45,67,67,58,52,52,52,53,50,49,56,47,37,73,78,38,69,84,44,47,74,46,76,49,68,61,81,106

pLDDT: mean 92.11, std 6.1, range [52.28, 97.69]

Mean predicted aligned error: 4.62 Å

Foldseek 3Di:
DAFFEEEEEAEAFDLAPQVVVVVVLVVLLVVQVVCCVVPVVDPSNVVSVVVVVVVVVVFDDDPNGTDDPQQVVQCVVVVNDRDRGALVCVVVGRGPQPDADVRQVVVCVVQVVVRHRYDYPRHPRNDPLLVVVVVVGQAYEYEQVVPAPVNLVVVVVVSCVRHVPHYYHYDDDHD